Protein AF-A0A535RLN7-F1 (afdb_monomer_lite)

Secondary structure (DSSP, 8-state):
--EEEE--SSS----SS--SEEEETTEEEEPPP-SB-TTT-SBP-S-HHHHHHHHHHHHH-

Structure (mmCIF, N/CA/C/O backbone):
data_AF-A0A535RLN7-F1
#
_entry.id   AF-A0A535RLN7-F1
#
loop_
_atom_site.group_PDB
_atom_site.id
_atom_site.type_symbol
_atom_site.label_atom_id
_atom_site.label_alt_id
_atom_site.label_comp_id
_atom_site.label_asym_id
_atom_site.label_entity_id
_atom_site.label_seq_id
_atom_site.pdbx_PDB_ins_code
_atom_site.Cartn_x
_atom_site.Cartn_y
_atom_site.Cartn_z
_atom_site.occupancy
_atom_site.B_iso_or_equiv
_atom_site.auth_seq_id
_atom_site.auth_comp_id
_atom_site.auth_asym_id
_atom_site.auth_atom_id
_atom_site.pdbx_PDB_model_num
ATOM 1 N N . MET A 1 1 ? -17.318 5.981 18.600 1.00 72.81 1 MET A N 1
ATOM 2 C CA . MET A 1 1 ? -16.770 4.797 17.905 1.00 72.81 1 MET A CA 1
ATOM 3 C C . MET A 1 1 ? -15.258 4.904 17.929 1.00 72.81 1 MET A C 1
ATOM 5 O O . MET A 1 1 ? -14.744 5.968 17.605 1.00 72.81 1 MET A O 1
ATOM 9 N N . GLU A 1 2 ? -14.576 3.860 18.389 1.00 89.44 2 GLU A N 1
ATOM 10 C CA . GLU A 1 2 ? -13.112 3.813 18.456 1.00 89.44 2 GLU A CA 1
ATOM 11 C C . GLU A 1 2 ? -12.514 3.729 17.041 1.00 89.44 2 GLU A C 1
ATOM 13 O O . GLU A 1 2 ? -13.077 3.063 16.166 1.00 89.44 2 GLU A O 1
ATOM 18 N N . ARG A 1 3 ? -11.408 4.446 16.806 1.00 94.94 3 ARG A N 1
ATOM 19 C CA . ARG A 1 3 ? -10.668 4.438 15.538 1.00 94.94 3 ARG A CA 1
ATOM 20 C C . ARG A 1 3 ? -9.332 3.760 15.777 1.00 94.94 3 ARG A C 1
ATOM 22 O O . ARG A 1 3 ? -8.474 4.336 16.437 1.00 94.94 3 ARG A O 1
ATOM 29 N N . ASN A 1 4 ? -9.171 2.571 15.213 1.00 97.31 4 ASN A N 1
ATOM 30 C CA . ASN A 1 4 ? -7.968 1.773 15.393 1.00 97.31 4 ASN A CA 1
ATOM 31 C C . ASN A 1 4 ? -7.080 1.906 14.160 1.00 97.31 4 ASN A C 1
ATOM 33 O O . ASN A 1 4 ? -7.501 1.579 13.047 1.00 97.31 4 ASN A O 1
ATOM 37 N N . GLN A 1 5 ? -5.865 2.413 14.363 1.00 97.19 5 GLN A N 1
ATOM 38 C CA . GLN A 1 5 ? -4.858 2.500 13.313 1.00 97.19 5 GLN A CA 1
ATOM 39 C C . GLN A 1 5 ? -4.341 1.104 12.968 1.00 97.19 5 GLN A C 1
ATOM 41 O O . GLN A 1 5 ? -4.005 0.324 13.857 1.00 97.19 5 GLN A O 1
ATOM 46 N N . ILE A 1 6 ? -4.266 0.808 11.673 1.00 97.44 6 ILE A N 1
ATOM 47 C CA . ILE A 1 6 ? -3.633 -0.401 11.148 1.00 97.44 6 ILE A CA 1
ATOM 48 C C . ILE A 1 6 ? -2.241 -0.019 10.642 1.00 97.44 6 ILE A C 1
ATOM 50 O O . ILE A 1 6 ? -2.080 0.996 9.956 1.00 97.44 6 ILE A O 1
ATOM 54 N N . SER A 1 7 ? -1.249 -0.826 11.017 1.00 97.19 7 SER A N 1
ATOM 55 C CA . SER A 1 7 ? 0.147 -0.681 10.614 1.00 97.19 7 SER A CA 1
ATOM 56 C C . SER A 1 7 ? 0.763 -2.060 10.363 1.00 97.19 7 SER A C 1
ATOM 58 O O . SER A 1 7 ? 0.577 -2.968 11.173 1.00 97.19 7 SER A O 1
ATOM 60 N N . THR A 1 8 ? 1.492 -2.213 9.261 1.00 97.62 8 THR A N 1
ATOM 61 C CA . THR A 1 8 ? 2.206 -3.432 8.860 1.00 97.62 8 THR A CA 1
ATOM 62 C C . THR A 1 8 ? 3.525 -3.064 8.182 1.00 97.62 8 THR A C 1
ATOM 64 O O . THR A 1 8 ? 3.629 -2.044 7.498 1.00 97.62 8 THR A O 1
ATOM 67 N N . THR A 1 9 ? 4.544 -3.905 8.354 1.00 97.00 9 THR A N 1
ATOM 68 C CA . THR A 1 9 ? 5.839 -3.770 7.665 1.00 97.00 9 THR A CA 1
ATOM 69 C C . THR A 1 9 ? 5.837 -4.406 6.273 1.00 97.00 9 THR A C 1
ATOM 71 O O . THR A 1 9 ? 6.799 -4.252 5.527 1.00 97.00 9 THR A O 1
ATOM 74 N N . GLN A 1 10 ? 4.764 -5.119 5.914 1.00 97.50 10 GLN A N 1
ATOM 75 C CA . GLN A 1 10 ? 4.612 -5.800 4.624 1.00 97.50 10 GLN A CA 1
ATOM 76 C C . GLN A 1 10 ? 3.993 -4.906 3.532 1.00 97.50 10 GLN A C 1
ATOM 78 O O . GLN A 1 10 ? 3.910 -5.316 2.376 1.00 97.50 10 GLN A O 1
ATOM 83 N N . ALA A 1 11 ? 3.608 -3.678 3.882 1.00 97.88 11 ALA A N 1
ATOM 84 C CA . ALA A 1 11 ? 3.154 -2.635 2.968 1.00 97.88 11 ALA A CA 1
ATOM 85 C C . ALA A 1 11 ? 3.985 -1.356 3.181 1.00 97.88 11 ALA A C 1
ATOM 87 O O . ALA A 1 11 ? 4.574 -1.183 4.254 1.00 97.88 11 ALA A O 1
ATOM 88 N N . PRO A 1 12 ? 4.061 -0.450 2.187 1.00 97.12 12 PRO A N 1
ATOM 89 C CA . PRO A 1 12 ? 4.812 0.793 2.313 1.00 97.12 12 PRO A CA 1
ATOM 90 C C . PRO A 1 12 ? 4.373 1.585 3.544 1.00 97.12 12 PRO A C 1
ATOM 92 O O . PRO A 1 12 ? 3.178 1.791 3.773 1.00 97.12 12 PRO A O 1
ATOM 95 N N . GLY A 1 13 ? 5.340 2.007 4.356 1.00 94.94 13 GLY A N 1
ATOM 96 C CA . GLY A 1 13 ? 5.065 2.756 5.578 1.00 94.94 13 GLY A CA 1
ATOM 97 C C . GLY A 1 13 ? 4.320 4.063 5.296 1.00 94.94 13 GLY A C 1
ATOM 98 O O . GLY A 1 13 ? 4.552 4.722 4.282 1.00 94.94 13 GLY A O 1
ATOM 99 N N . ALA A 1 14 ? 3.443 4.467 6.216 1.00 94.12 14 ALA A N 1
ATOM 100 C CA . ALA A 1 14 ? 2.763 5.753 6.124 1.00 94.12 14 ALA A CA 1
ATOM 101 C C . ALA A 1 14 ? 3.727 6.903 6.472 1.00 94.12 14 ALA A C 1
ATOM 103 O O . ALA A 1 14 ? 3.921 7.236 7.640 1.00 94.12 14 ALA A O 1
ATOM 104 N N . ILE A 1 15 ? 4.353 7.504 5.456 1.00 90.19 15 ILE A N 1
ATOM 105 C CA . ILE A 1 15 ? 5.267 8.647 5.616 1.00 90.19 15 ILE A CA 1
ATOM 106 C C . ILE A 1 15 ? 4.473 9.950 5.452 1.00 90.19 15 ILE A C 1
ATOM 108 O O . ILE A 1 15 ? 4.355 10.487 4.352 1.00 90.19 15 ILE A O 1
ATOM 112 N N . GLY A 1 16 ? 3.881 10.439 6.544 1.00 91.62 16 GLY A N 1
ATOM 113 C CA . GLY A 1 16 ? 3.104 11.683 6.571 1.00 91.62 16 GLY A CA 1
ATOM 114 C C . GLY A 1 16 ? 1.890 11.613 7.504 1.00 91.62 16 GLY A C 1
ATOM 115 O O . GLY A 1 16 ? 1.736 10.640 8.240 1.00 91.62 16 GLY A O 1
ATOM 116 N N . PRO A 1 17 ? 1.003 12.626 7.488 1.00 95.44 17 PRO A N 1
ATOM 117 C CA . PRO A 1 17 ? -0.170 12.685 8.362 1.00 95.44 17 PRO A CA 1
ATOM 118 C C . PRO A 1 17 ? -1.327 11.802 7.848 1.00 95.44 17 PRO A C 1
ATOM 120 O O . PRO A 1 17 ? -2.447 12.273 7.656 1.00 95.44 17 PRO A O 1
ATOM 123 N N . TYR A 1 18 ? -1.058 10.517 7.606 1.00 95.94 18 TYR A N 1
ATOM 124 C CA . TYR A 1 18 ? -2.051 9.509 7.227 1.00 95.94 18 TYR A CA 1
ATOM 125 C C . TYR A 1 18 ? -1.732 8.152 7.873 1.00 95.94 18 TYR A C 1
ATOM 127 O O . TYR A 1 18 ? -0.720 7.981 8.546 1.00 95.94 18 TYR A O 1
ATOM 135 N N . SER A 1 19 ? -2.624 7.178 7.710 1.00 97.06 19 SER A N 1
ATOM 136 C CA . SER A 1 19 ? -2.455 5.802 8.192 1.00 97.06 19 SER A CA 1
ATOM 137 C C . SER A 1 19 ? -2.624 4.838 7.029 1.00 97.06 19 SER A C 1
ATOM 139 O O . SER A 1 19 ? -3.441 5.116 6.161 1.00 97.06 19 SER A O 1
ATOM 141 N N . GLN A 1 20 ? -1.918 3.703 7.023 1.00 98.12 20 GLN A N 1
ATOM 142 C CA . GLN A 1 20 ? -2.082 2.683 5.972 1.00 98.12 20 GLN A CA 1
ATOM 143 C C . GLN A 1 20 ? -3.549 2.238 5.850 1.00 98.12 20 GLN A C 1
ATOM 145 O O . GLN A 1 20 ? -4.093 2.164 4.747 1.00 98.12 20 GLN A O 1
ATOM 150 N N . ALA A 1 21 ? -4.209 2.025 6.991 1.00 98.38 21 ALA A N 1
ATOM 151 C CA . ALA A 1 21 ? -5.657 1.911 7.079 1.00 98.38 21 ALA A CA 1
ATOM 152 C C . ALA A 1 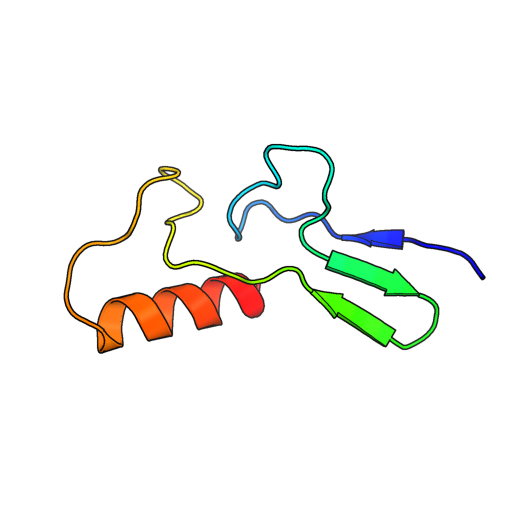21 ? -6.164 2.313 8.475 1.00 98.38 21 ALA A C 1
ATOM 154 O O . ALA A 1 21 ? -5.412 2.332 9.453 1.00 98.38 21 ALA A O 1
ATOM 155 N N . ILE A 1 22 ? -7.460 2.614 8.569 1.00 98.31 22 ILE A N 1
ATOM 156 C CA . ILE A 1 22 ? -8.179 2.810 9.833 1.00 98.31 22 ILE A CA 1
ATOM 157 C C . ILE A 1 22 ? -9.340 1.820 9.897 1.00 98.31 22 ILE A C 1
ATOM 159 O O . ILE A 1 22 ? -10.170 1.761 8.986 1.00 98.31 22 ILE A O 1
ATOM 163 N N . ARG A 1 23 ? -9.453 1.094 11.011 1.00 97.88 23 ARG A N 1
ATOM 164 C CA . ARG A 1 23 ? -10.658 0.335 11.350 1.00 97.88 23 ARG A CA 1
ATOM 165 C C . ARG A 1 23 ? -11.595 1.194 12.195 1.00 97.88 23 ARG A C 1
ATOM 167 O O . ARG A 1 23 ? -11.195 1.736 13.225 1.00 97.88 23 ARG A O 1
ATOM 174 N N . CYS A 1 24 ? -12.855 1.268 11.781 1.00 97.88 24 CYS A N 1
ATOM 175 C CA . CYS A 1 24 ? -13.934 1.913 12.524 1.00 97.88 24 CYS A CA 1
ATOM 176 C C . CYS A 1 24 ? -15.116 0.938 12.610 1.00 97.88 24 CYS A C 1
ATOM 178 O O . CYS A 1 24 ? -15.837 0.715 11.634 1.00 97.88 24 CYS A O 1
ATOM 180 N N . GLY A 1 25 ? -15.282 0.297 13.771 1.00 95.94 25 GLY A N 1
ATOM 181 C CA . GLY A 1 25 ? -16.253 -0.785 13.947 1.00 95.94 25 GLY A CA 1
ATOM 182 C C . GLY A 1 25 ? -15.951 -1.988 13.042 1.00 95.94 25 GLY A C 1
ATOM 183 O O . GL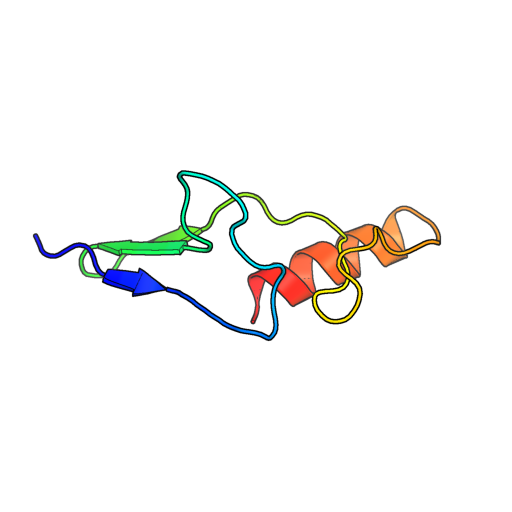Y A 1 25 ? -14.909 -2.635 13.181 1.00 95.94 25 GLY A O 1
ATOM 184 N N . GLN A 1 26 ? -16.877 -2.293 12.128 1.00 96.44 26 GLN A N 1
ATOM 185 C CA . GLN A 1 26 ? -16.765 -3.402 11.165 1.00 96.44 26 GLN A CA 1
ATOM 186 C C . GLN A 1 26 ? -16.157 -2.985 9.819 1.00 96.44 26 GLN A C 1
ATOM 188 O O . GLN A 1 26 ? -15.905 -3.836 8.975 1.00 96.44 26 GLN A O 1
ATOM 193 N N . PHE A 1 27 ? -15.913 -1.690 9.613 1.00 97.88 27 PHE A N 1
ATOM 194 C CA . PHE A 1 27 ? -15.353 -1.182 8.368 1.00 97.88 27 PHE A CA 1
ATOM 195 C C . PHE A 1 27 ? -13.851 -0.966 8.492 1.00 97.88 27 PHE A C 1
ATOM 197 O O . PHE A 1 27 ? -13.359 -0.492 9.522 1.00 97.88 27 PHE A O 1
ATOM 204 N N . VAL A 1 28 ? -13.145 -1.268 7.406 1.00 97.94 28 VAL A N 1
ATOM 205 C CA . VAL A 1 28 ? -11.739 -0.928 7.211 1.00 97.94 28 VAL A CA 1
ATOM 206 C C . VAL A 1 28 ? -11.655 0.036 6.037 1.00 97.94 28 VAL A C 1
ATOM 208 O O . VAL A 1 28 ? -12.137 -0.261 4.948 1.00 97.94 28 VAL A O 1
ATOM 211 N N . TYR A 1 29 ? -11.056 1.196 6.281 1.00 97.88 29 TYR A N 1
ATOM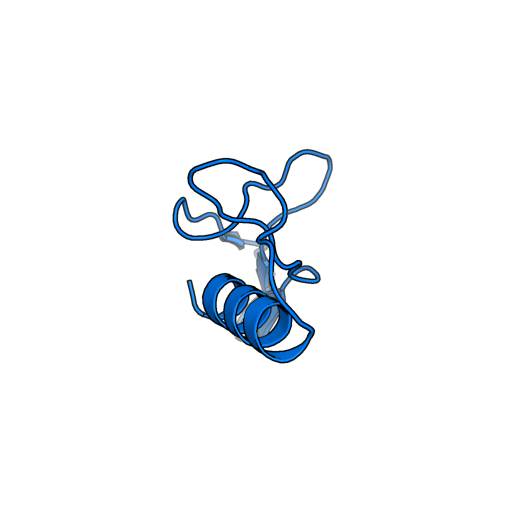 212 C CA . TYR A 1 29 ? -10.799 2.215 5.272 1.00 97.88 29 TYR A CA 1
ATOM 213 C C . TYR A 1 29 ? -9.306 2.215 4.981 1.00 97.88 29 TYR A C 1
ATOM 215 O O . TYR A 1 29 ? -8.511 2.576 5.851 1.00 97.88 29 TYR A O 1
ATOM 223 N N . THR A 1 30 ? -8.926 1.782 3.784 1.00 98.25 30 THR A N 1
ATOM 224 C CA . THR A 1 30 ? -7.528 1.712 3.354 1.00 98.25 30 THR A CA 1
ATOM 225 C C . THR A 1 30 ? -7.125 2.997 2.644 1.00 98.25 30 THR A C 1
ATOM 227 O O . THR A 1 30 ? -7.913 3.579 1.896 1.00 98.25 30 THR A O 1
ATOM 230 N N . SER A 1 31 ? -5.880 3.431 2.824 1.00 97.94 31 SER A N 1
ATOM 231 C CA . SER A 1 31 ? -5.289 4.425 1.929 1.00 97.94 31 SER A CA 1
ATOM 232 C C . SER A 1 31 ? -5.071 3.842 0.534 1.00 97.94 31 SER A C 1
ATOM 234 O O . SER A 1 31 ? -4.978 2.624 0.357 1.00 97.94 31 SER A O 1
ATOM 236 N N . GLY A 1 32 ? -4.964 4.727 -0.458 1.00 96.94 32 GLY A N 1
ATOM 237 C CA . GLY A 1 32 ? -4.578 4.339 -1.809 1.00 96.94 32 GLY A CA 1
ATOM 238 C C . GLY A 1 32 ? -3.193 3.701 -1.803 1.00 96.94 32 GLY A C 1
ATOM 239 O O . GLY A 1 32 ? -2.227 4.323 -1.363 1.00 96.94 32 GLY A O 1
ATOM 240 N N . GLN A 1 33 ? -3.113 2.459 -2.273 1.00 98.00 33 GLN A N 1
ATOM 241 C CA . GLN A 1 33 ? -1.848 1.748 -2.406 1.00 98.00 33 GLN A CA 1
ATOM 242 C C . GLN A 1 33 ? -1.183 2.098 -3.736 1.00 98.00 33 GLN A C 1
ATOM 244 O O . GLN A 1 33 ? -1.846 2.264 -4.759 1.00 98.00 33 GLN A O 1
ATOM 249 N N . ILE A 1 34 ? 0.142 2.195 -3.707 1.00 96.88 34 ILE A N 1
ATOM 250 C CA . ILE A 1 34 ? 0.993 2.439 -4.874 1.00 96.88 34 ILE A CA 1
ATOM 251 C C . ILE A 1 34 ? 2.009 1.307 -5.013 1.00 96.88 34 ILE A C 1
ATOM 253 O O . ILE A 1 34 ? 2.241 0.551 -4.068 1.00 96.88 34 ILE A O 1
ATOM 257 N N . ALA A 1 35 ? 2.611 1.185 -6.195 1.00 98.12 35 ALA A N 1
ATOM 258 C CA . ALA A 1 35 ? 3.504 0.087 -6.553 1.00 98.12 35 ALA A CA 1
ATOM 259 C C . ALA A 1 35 ? 4.910 0.221 -5.929 1.00 98.12 35 ALA A C 1
ATOM 261 O O . ALA A 1 35 ? 5.914 0.002 -6.600 1.00 98.12 35 ALA A O 1
ATOM 262 N N . LEU A 1 36 ? 5.003 0.623 -4.660 1.00 98.12 36 LEU A N 1
ATOM 263 C CA . LEU A 1 36 ? 6.266 0.657 -3.929 1.00 98.12 36 LEU A CA 1
ATOM 264 C C . LEU A 1 36 ? 6.575 -0.713 -3.327 1.00 98.12 36 LEU A C 1
ATOM 266 O O . LEU A 1 36 ? 5.683 -1.387 -2.805 1.00 98.12 36 LEU A O 1
ATOM 270 N N . ASP A 1 37 ? 7.848 -1.084 -3.341 1.00 97.25 37 ASP A N 1
ATOM 271 C CA . ASP A 1 37 ? 8.361 -2.178 -2.531 1.00 97.25 37 ASP A CA 1
ATOM 272 C C . ASP A 1 37 ? 8.573 -1.687 -1.079 1.00 97.25 37 ASP A C 1
ATOM 274 O O . ASP A 1 37 ? 9.315 -0.732 -0.869 1.00 97.25 37 ASP A O 1
ATOM 278 N N . PRO A 1 38 ? 7.943 -2.292 -0.058 1.00 97.12 38 PRO A N 1
ATOM 279 C CA . PRO A 1 38 ? 8.043 -1.903 1.343 1.00 97.12 38 PRO A CA 1
ATOM 280 C C . PRO A 1 38 ? 9.442 -2.117 1.918 1.00 97.12 38 PRO A C 1
ATOM 282 O O . PRO A 1 38 ? 9.793 -1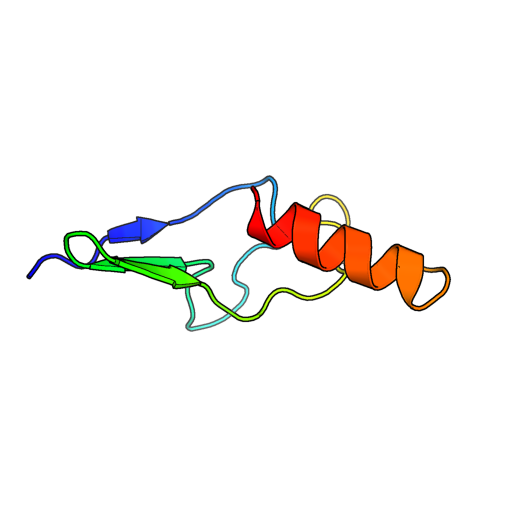.445 2.883 1.00 97.12 38 PRO A O 1
ATOM 285 N N . ALA A 1 39 ? 10.247 -3.017 1.341 1.00 96.50 39 ALA A N 1
ATOM 286 C CA . ALA A 1 39 ? 11.615 -3.251 1.787 1.00 96.50 39 ALA A CA 1
ATOM 287 C C . ALA A 1 39 ? 12.560 -2.134 1.328 1.00 96.50 39 ALA A C 1
ATOM 289 O O . ALA A 1 39 ? 13.502 -1.795 2.042 1.00 96.50 39 ALA A O 1
ATOM 290 N N . THR A 1 40 ? 12.321 -1.560 0.144 1.00 96.06 40 THR A N 1
ATOM 291 C CA . THR A 1 40 ? 13.222 -0.560 -0.455 1.00 96.06 40 THR A CA 1
ATOM 292 C C . THR A 1 40 ? 12.656 0.859 -0.446 1.00 96.06 40 THR A C 1
ATOM 294 O O . THR A 1 40 ? 13.409 1.820 -0.576 1.00 96.06 40 THR A O 1
ATOM 297 N N . GLY A 1 41 ? 11.337 1.009 -0.318 1.00 94.94 41 GLY A N 1
ATOM 298 C CA . GLY A 1 41 ? 10.619 2.271 -0.494 1.00 94.94 41 GLY A CA 1
ATOM 299 C C . GLY A 1 41 ? 10.583 2.777 -1.942 1.00 94.94 41 GLY A C 1
ATOM 300 O O . GLY A 1 41 ? 10.107 3.886 -2.175 1.00 94.94 41 GLY A O 1
ATOM 301 N N . ALA A 1 42 ? 11.080 2.002 -2.911 1.00 96.94 42 ALA A N 1
ATOM 302 C CA . ALA A 1 42 ? 11.162 2.398 -4.313 1.00 96.94 42 ALA A CA 1
ATOM 303 C C . ALA A 1 42 ? 9.983 1.862 -5.131 1.00 96.94 42 ALA A C 1
ATOM 305 O O . ALA A 1 42 ? 9.428 0.805 -4.831 1.00 96.94 42 ALA A O 1
ATOM 306 N N . LEU A 1 43 ? 9.617 2.587 -6.192 1.00 96.69 43 LEU A N 1
ATOM 307 C CA . LEU A 1 43 ? 8.640 2.113 -7.169 1.00 96.69 43 LEU A CA 1
ATOM 308 C C . LEU A 1 43 ? 9.208 0.889 -7.884 1.00 96.69 43 LEU A C 1
ATOM 310 O O . LEU A 1 43 ? 10.337 0.931 -8.377 1.00 96.69 43 LEU A O 1
ATOM 314 N N . VAL A 1 44 ? 8.434 -0.193 -7.945 1.00 96.56 44 VAL A N 1
ATOM 315 C CA . VAL A 1 44 ? 8.845 -1.367 -8.713 1.00 96.56 44 VAL A CA 1
ATOM 316 C C . VAL A 1 44 ? 8.917 -1.010 -10.196 1.00 96.56 44 VAL A C 1
ATOM 318 O O . VAL A 1 44 ? 8.054 -0.312 -10.734 1.00 96.56 44 VAL A O 1
ATOM 321 N N . GLY A 1 45 ? 9.975 -1.476 -10.857 1.00 92.25 45 GLY A N 1
ATOM 322 C CA . GLY A 1 45 ? 10.086 -1.398 -12.310 1.00 92.25 45 GLY A CA 1
ATOM 323 C C . GLY A 1 45 ? 9.134 -2.372 -13.009 1.00 92.25 45 GLY A C 1
ATOM 324 O O . GLY A 1 45 ? 8.416 -3.137 -12.367 1.00 92.25 45 GLY A O 1
ATOM 325 N N . GLY A 1 46 ? 9.169 -2.370 -14.340 1.00 94.50 46 GLY A N 1
ATOM 326 C CA . GLY A 1 46 ? 8.313 -3.214 -15.174 1.00 94.50 46 GLY A CA 1
ATOM 327 C C . GLY A 1 46 ? 7.149 -2.446 -15.789 1.00 94.50 46 GLY A C 1
ATOM 328 O O . GLY A 1 46 ? 7.165 -1.216 -15.860 1.00 94.50 46 GLY A O 1
ATOM 329 N N . ASP A 1 47 ? 6.168 -3.193 -16.281 1.00 97.62 47 ASP A N 1
ATOM 330 C CA . ASP A 1 47 ? 4.987 -2.665 -16.951 1.00 97.62 47 ASP A CA 1
ATOM 331 C C . ASP A 1 47 ? 3.812 -2.448 -15.981 1.00 97.62 47 ASP A C 1
ATOM 333 O O . ASP A 1 47 ? 3.932 -2.541 -14.754 1.00 97.62 47 ASP A O 1
ATOM 337 N N . ILE A 1 48 ? 2.650 -2.128 -16.551 1.00 97.94 48 ILE A N 1
ATOM 338 C CA . ILE A 1 48 ? 1.425 -1.896 -15.790 1.00 97.94 48 ILE A CA 1
ATOM 339 C C . ILE A 1 48 ? 0.960 -3.143 -15.030 1.00 97.94 48 ILE A C 1
ATOM 341 O O . ILE A 1 48 ? 0.395 -3.010 -13.945 1.00 97.94 48 ILE A O 1
ATOM 345 N N . GLU A 1 49 ? 1.206 -4.345 -15.553 1.00 98.44 49 GLU A N 1
ATOM 346 C CA . GLU A 1 49 ? 0.796 -5.588 -14.903 1.00 98.44 49 GLU A CA 1
ATOM 347 C C . GLU A 1 49 ? 1.618 -5.814 -13.631 1.00 98.44 49 GLU A C 1
ATOM 349 O O . GLU A 1 49 ? 1.054 -6.024 -12.552 1.00 98.44 49 GLU A O 1
ATOM 354 N N . ALA A 1 50 ? 2.943 -5.662 -13.723 1.00 98.19 50 ALA A N 1
ATOM 355 C CA . ALA A 1 50 ? 3.840 -5.767 -12.574 1.00 98.19 50 ALA A CA 1
ATOM 356 C C . ALA A 1 50 ? 3.483 -4.755 -11.468 1.00 98.19 50 ALA A C 1
ATOM 358 O O . ALA A 1 50 ? 3.378 -5.119 -10.291 1.00 98.19 50 ALA A O 1
ATOM 359 N N . GLN A 1 51 ? 3.230 -3.496 -11.840 1.00 98.44 51 GLN A N 1
ATOM 360 C CA . GLN A 1 51 ? 2.847 -2.460 -10.878 1.00 98.44 51 GLN A CA 1
ATOM 361 C C . GLN A 1 51 ? 1.463 -2.710 -10.264 1.00 98.44 51 GLN A C 1
ATOM 363 O O . GLN A 1 51 ? 1.291 -2.526 -9.058 1.00 98.44 51 GLN A O 1
ATOM 368 N N . THR A 1 52 ? 0.494 -3.181 -11.053 1.00 98.44 52 THR A N 1
ATOM 369 C CA . THR A 1 52 ? -0.851 -3.524 -10.559 1.00 98.44 52 THR A CA 1
ATOM 370 C C . THR A 1 52 ? -0.787 -4.650 -9.532 1.00 98.44 52 THR A C 1
ATOM 372 O O . THR A 1 52 ? -1.366 -4.538 -8.450 1.00 98.44 52 THR A O 1
ATOM 375 N N . ASN A 1 53 ? -0.016 -5.701 -9.820 1.00 98.38 53 ASN A N 1
ATOM 376 C CA . ASN A 1 53 ? 0.198 -6.801 -8.883 1.00 98.38 53 ASN A CA 1
ATOM 377 C C . ASN A 1 53 ? 0.826 -6.311 -7.573 1.00 98.38 53 ASN A C 1
ATOM 379 O O . ASN A 1 53 ? 0.361 -6.677 -6.494 1.00 98.38 53 ASN A O 1
ATOM 383 N N . ARG A 1 54 ? 1.823 -5.420 -7.649 1.00 98.50 54 ARG A N 1
ATOM 384 C CA . ARG A 1 54 ? 2.449 -4.836 -6.455 1.00 98.50 54 ARG A CA 1
ATOM 385 C C . ARG A 1 54 ? 1.467 -4.017 -5.615 1.00 98.50 54 ARG A C 1
ATOM 387 O O . ARG A 1 54 ? 1.474 -4.134 -4.390 1.00 98.50 54 ARG A O 1
ATOM 394 N N . VAL A 1 55 ? 0.617 -3.209 -6.253 1.00 98.56 55 VAL A N 1
ATOM 395 C CA . VAL A 1 55 ?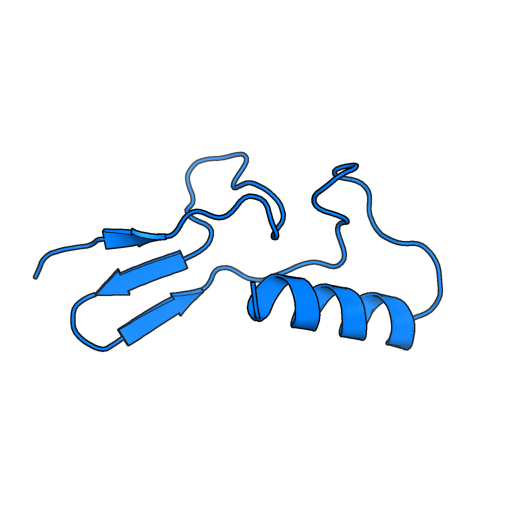 -0.439 -2.438 -5.571 1.00 98.56 55 VAL A CA 1
ATOM 396 C C . VAL A 1 55 ? -1.385 -3.368 -4.809 1.00 98.56 55 VAL A C 1
ATOM 398 O O . VAL A 1 55 ? -1.675 -3.118 -3.640 1.00 98.56 55 VAL A O 1
ATOM 401 N N . LEU A 1 56 ? -1.834 -4.455 -5.443 1.00 98.62 56 LEU A N 1
ATOM 402 C CA . LEU A 1 56 ? -2.752 -5.416 -4.824 1.00 98.62 56 LEU A CA 1
ATOM 403 C C . LEU A 1 56 ? -2.096 -6.205 -3.682 1.00 98.62 56 LEU A C 1
ATOM 405 O O . LEU A 1 56 ? -2.735 -6.422 -2.656 1.00 98.62 56 LEU A O 1
ATOM 409 N N . GLN A 1 57 ? -0.816 -6.566 -3.812 1.00 98.44 57 GLN A N 1
ATOM 41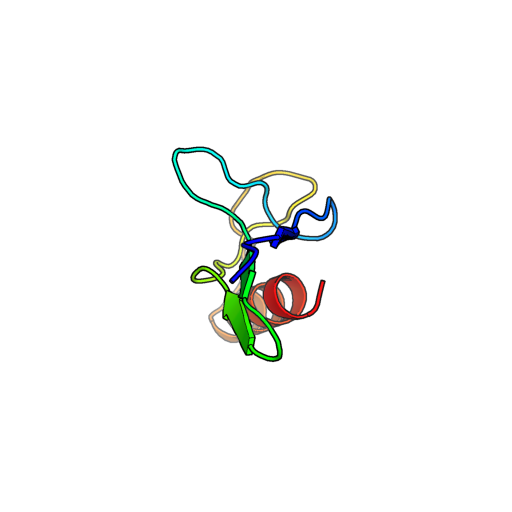0 C CA . GLN A 1 57 ? -0.044 -7.185 -2.727 1.00 98.44 57 GLN A CA 1
ATOM 411 C C . GLN A 1 57 ? 0.077 -6.256 -1.514 1.00 98.44 57 GLN A C 1
ATOM 413 O O . GLN A 1 57 ? -0.113 -6.695 -0.383 1.00 98.44 57 GLN A O 1
ATOM 418 N N . ASN A 1 58 ? 0.332 -4.965 -1.743 1.00 98.44 58 ASN A N 1
ATOM 419 C CA . ASN A 1 58 ? 0.387 -3.970 -0.671 1.00 98.44 58 ASN A CA 1
ATOM 420 C C . ASN A 1 58 ? -0.978 -3.777 0.012 1.00 98.44 58 ASN A C 1
ATOM 422 O O . ASN A 1 58 ? -1.024 -3.504 1.205 1.00 98.44 58 ASN A O 1
ATOM 426 N N . LEU A 1 59 ? -2.085 -3.929 -0.725 1.00 98.31 59 LEU A N 1
ATOM 427 C CA . LEU A 1 59 ? -3.441 -3.854 -0.170 1.00 98.31 59 LEU A CA 1
ATOM 428 C C . LEU A 1 59 ? -3.823 -5.096 0.653 1.00 98.31 59 LEU A C 1
ATOM 430 O O . LEU A 1 59 ? -4.643 -4.993 1.561 1.00 98.31 59 LEU A O 1
ATOM 434 N N . GLN A 1 60 ? -3.265 -6.261 0.316 1.00 98.00 60 GLN A N 1
ATOM 435 C CA . GLN A 1 60 ? -3.524 -7.531 0.999 1.00 98.00 60 GLN A CA 1
ATOM 436 C C . GLN A 1 60 ? -2.819 -7.644 2.365 1.00 98.00 60 GLN A C 1
ATOM 438 O O . GLN A 1 60 ? -3.313 -8.363 3.237 1.00 98.00 60 GLN A O 1
ATOM 443 N N . ALA A 1 61 ? -1.655 -7.007 2.502 1.00 95.88 61 ALA A N 1
ATOM 444 C CA . ALA A 1 61 ? -0.741 -7.087 3.645 1.00 95.88 61 ALA A CA 1
ATOM 445 C C . ALA A 1 61 ? -1.274 -6.466 4.950 1.00 95.88 61 ALA A C 1
ATOM 447 O O . ALA A 1 61 ? -0.805 -6.922 6.024 1.00 95.88 61 ALA A O 1
#

Foldseek 3Di:
DDKDADDDLQAAADPDPDGQWIDDPPDIGGDQFWQAGSVPRDRDDDDPVNGVVSRVSNVVD

Sequence (61 aa):
MERNQISTTQAPGAIGPYSQAIRCGQFVYTSGQIALDPATGALVGGDIEAQTNRVLQNLQA

pLDDT: mean 96.47, std 3.62, range [72.81, 98.62]

Radius of gyration: 12.5 Å; chains: 1; bounding box: 30×20×35 Å